Protein AF-A0A9J5WXI0-F1 (afdb_monomer_lite)

Secondary structure (DSSP, 8-state):
----------S---------------PPP-PPPP---HHHHTTTTS-HHHHHHHHHHHHHHHHHHHHTT--THHHHHHHH-

Foldseek 3Di:
DDDDDDDPPPDDPPPPLPPDDDDDDDDDQQDQDDDDPLCVVCPPVDDPVVSVVVVVVSVVSNVVNVVPPDDCVVVVVVVSD

Sequence (81 aa):
MGCTISVYQVGKKKKQKGIIPEVSIFVPSMHVPAQCDLQRTLKDVIPKDLADRLTSMRNQILLIAQDTDVSVIDELQKALE

Organism: Solanum commersonii (NCBI:txid4109)

Radius of gyration: 28.61 Å; chains: 1; bounding box: 55×25×84 Å

pLDDT: mean 73.61, std 15.21, range [40.06, 94.69]

Structure (mmCIF, N/CA/C/O backbone):
data_AF-A0A9J5WXI0-F1
#
_entry.id   AF-A0A9J5WXI0-F1
#
loop_
_atom_site.group_PDB
_atom_site.id
_atom_site.type_symbol
_atom_site.label_atom_id
_atom_site.label_alt_id
_atom_site.label_comp_id
_atom_site.label_asym_id
_atom_site.label_entity_id
_atom_site.label_seq_id
_atom_site.pdbx_PDB_ins_code
_atom_site.Cartn_x
_atom_site.Cartn_y
_atom_site.Cartn_z
_atom_site.occupancy
_atom_site.B_iso_or_equiv
_atom_site.auth_seq_id
_atom_site.auth_comp_id
_atom_site.auth_asym_id
_atom_site.auth_atom_id
_atom_site.pdbx_PDB_model_num
ATOM 1 N N . MET A 1 1 ? 33.494 -16.447 -63.465 1.00 55.44 1 MET A N 1
ATOM 2 C CA . MET A 1 1 ? 34.640 -15.519 -63.577 1.00 55.44 1 MET A CA 1
ATOM 3 C C . MET A 1 1 ? 34.119 -14.100 -63.454 1.00 55.44 1 MET A C 1
ATOM 5 O O . MET A 1 1 ? 33.145 -13.801 -64.128 1.00 55.44 1 MET A O 1
ATOM 9 N N . GLY A 1 2 ? 34.740 -13.271 -62.611 1.00 40.06 2 GLY A N 1
ATOM 10 C CA . GLY A 1 2 ? 34.452 -11.833 -62.532 1.00 40.06 2 GLY A CA 1
ATOM 11 C C . GLY A 1 2 ? 34.124 -11.338 -61.125 1.00 40.06 2 GLY A C 1
ATOM 12 O O . GLY A 1 2 ? 32.973 -11.061 -60.822 1.00 40.06 2 GLY A O 1
ATOM 13 N N . CYS A 1 3 ? 35.148 -11.251 -60.275 1.00 50.94 3 CYS A N 1
ATOM 14 C CA . CYS A 1 3 ? 35.117 -10.589 -58.974 1.00 50.94 3 CYS A CA 1
ATOM 15 C C . CYS A 1 3 ? 35.140 -9.063 -59.139 1.00 50.94 3 CYS A C 1
ATOM 17 O O . CYS A 1 3 ? 35.950 -8.560 -59.914 1.00 50.94 3 CYS A O 1
ATOM 19 N N . THR A 1 4 ? 34.396 -8.333 -58.306 1.00 54.28 4 THR A N 1
ATOM 20 C CA . THR A 1 4 ? 34.740 -6.949 -57.935 1.00 54.28 4 THR A CA 1
ATOM 21 C C . THR A 1 4 ? 34.514 -6.744 -56.438 1.00 54.28 4 THR A C 1
ATOM 23 O O . THR A 1 4 ? 33.412 -6.449 -55.984 1.00 54.28 4 THR A O 1
ATOM 26 N N . ILE A 1 5 ? 35.592 -6.932 -55.675 1.00 53.50 5 ILE A N 1
ATOM 27 C CA . ILE A 1 5 ? 35.771 -6.422 -54.312 1.00 53.50 5 ILE A CA 1
ATOM 28 C C . ILE A 1 5 ? 36.155 -4.943 -54.438 1.00 53.50 5 ILE A C 1
ATOM 30 O O . ILE A 1 5 ? 37.078 -4.616 -55.180 1.00 53.50 5 ILE A O 1
ATOM 34 N N . SER A 1 6 ? 35.451 -4.057 -53.737 1.00 49.38 6 SER A N 1
ATOM 35 C CA . SER A 1 6 ? 35.701 -2.607 -53.695 1.00 49.38 6 SER A CA 1
ATOM 36 C C . SER A 1 6 ? 34.841 -2.046 -52.551 1.00 49.38 6 SER A C 1
ATOM 38 O O . SER A 1 6 ? 33.641 -2.274 -52.561 1.00 49.38 6 SER A O 1
ATOM 40 N N . VAL A 1 7 ? 35.298 -1.399 -51.476 1.00 44.69 7 VAL A N 1
ATOM 41 C CA . VAL A 1 7 ? 36.596 -0.875 -51.039 1.00 44.69 7 VAL A CA 1
ATOM 42 C C . VAL A 1 7 ? 36.610 -1.000 -49.508 1.00 44.69 7 VAL A C 1
ATOM 44 O O . VAL A 1 7 ? 35.613 -0.704 -48.849 1.00 44.69 7 VAL A O 1
ATOM 47 N N . TYR A 1 8 ? 37.742 -1.390 -48.924 1.00 43.19 8 TYR A N 1
ATOM 48 C CA . TYR A 1 8 ? 38.006 -1.179 -47.503 1.00 43.19 8 TYR A CA 1
ATOM 49 C C . TYR A 1 8 ? 38.015 0.330 -47.207 1.00 43.19 8 TYR A C 1
ATOM 51 O O . TYR A 1 8 ? 39.011 1.002 -47.467 1.00 43.19 8 TYR A O 1
ATOM 59 N N . GLN A 1 9 ? 36.951 0.871 -46.609 1.00 44.66 9 GLN A N 1
ATOM 60 C CA . GLN A 1 9 ? 37.072 2.118 -45.851 1.00 44.66 9 GLN A CA 1
ATOM 61 C C . GLN A 1 9 ? 37.725 1.812 -44.497 1.00 44.66 9 GLN A C 1
ATOM 63 O O . GLN A 1 9 ? 37.080 1.664 -43.460 1.00 44.66 9 GLN A O 1
ATOM 68 N N . VAL A 1 10 ? 39.055 1.712 -44.519 1.00 48.09 10 VAL A N 1
ATOM 69 C CA . VAL A 1 10 ? 39.883 1.968 -43.341 1.00 48.09 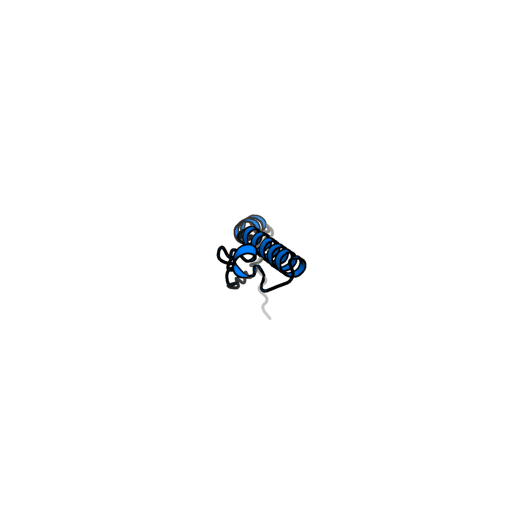10 VAL A CA 1
ATOM 70 C C . VAL A 1 10 ? 39.829 3.473 -43.095 1.00 48.09 10 VAL A C 1
ATOM 72 O O . VAL A 1 10 ? 40.430 4.252 -43.826 1.00 48.09 10 VAL A O 1
ATOM 75 N N . GLY A 1 11 ? 39.081 3.895 -42.080 1.00 45.53 11 GLY A N 1
ATOM 76 C CA . GLY A 1 11 ? 39.072 5.296 -41.670 1.00 45.53 11 GLY A CA 1
ATOM 77 C C . GLY A 1 11 ? 37.837 5.668 -40.872 1.00 45.53 11 GLY A C 1
ATOM 78 O O . GLY A 1 11 ? 36.831 6.068 -41.438 1.00 45.53 11 GLY A O 1
ATOM 79 N N . LYS A 1 12 ? 37.965 5.602 -39.542 1.00 47.12 12 LYS A N 1
ATOM 80 C CA . LYS A 1 12 ? 36.946 5.936 -38.534 1.00 47.12 12 LYS A CA 1
ATOM 81 C C . LYS A 1 12 ? 35.829 4.895 -38.458 1.00 47.12 12 LYS A C 1
ATOM 83 O O . LYS A 1 12 ? 34.746 5.063 -39.006 1.00 47.12 12 LYS A O 1
ATOM 88 N N . LYS A 1 13 ? 36.070 3.858 -37.646 1.00 48.44 13 LYS A N 1
ATOM 89 C CA . LYS A 1 13 ? 34.999 3.130 -36.958 1.00 48.44 13 LYS A CA 1
ATOM 90 C C . LYS A 1 13 ? 34.195 4.151 -36.140 1.00 48.44 13 LYS A C 1
ATOM 92 O O . LYS A 1 13 ? 34.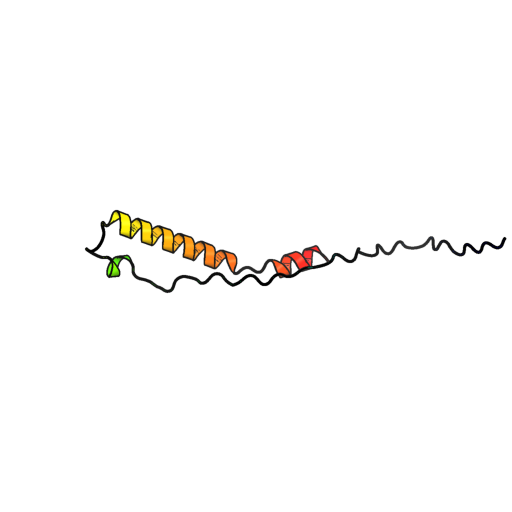440 4.318 -34.947 1.00 48.44 13 LYS A O 1
ATOM 97 N N . LYS A 1 14 ? 33.249 4.864 -36.760 1.00 53.84 14 LYS A N 1
ATOM 98 C CA . LYS A 1 14 ? 32.082 5.348 -36.029 1.00 53.84 14 LYS A CA 1
ATOM 99 C C . LYS A 1 14 ? 31.462 4.064 -35.519 1.00 53.84 14 LYS A C 1
ATOM 101 O O . LYS A 1 14 ? 30.921 3.302 -36.312 1.00 53.84 14 LYS A O 1
ATOM 106 N N . LYS A 1 15 ? 31.687 3.765 -34.237 1.00 56.47 15 LYS A N 1
ATOM 107 C CA . LYS A 1 15 ? 30.960 2.729 -33.516 1.00 56.47 15 LYS A CA 1
ATOM 108 C C . LYS A 1 15 ? 29.498 2.992 -33.864 1.00 56.47 15 LYS A C 1
ATOM 110 O O . LYS A 1 15 ? 28.947 3.982 -33.392 1.00 56.47 15 LYS A O 1
ATOM 115 N N . GLN A 1 16 ? 28.918 2.214 -34.777 1.00 56.91 16 GLN A N 1
ATOM 116 C CA . GLN A 1 16 ? 27.473 2.148 -34.882 1.00 56.91 16 GLN A CA 1
ATOM 117 C C . GLN A 1 16 ? 27.086 1.642 -33.505 1.00 56.91 16 GLN A C 1
ATOM 119 O O . GLN A 1 16 ? 27.332 0.480 -33.184 1.00 56.91 16 GLN A O 1
ATOM 124 N N . LYS A 1 17 ? 26.669 2.572 -32.638 1.00 60.62 17 LYS A N 1
ATOM 125 C CA . LYS A 1 17 ? 26.003 2.247 -31.388 1.00 60.62 17 LYS A CA 1
ATOM 126 C C . LYS A 1 17 ? 24.902 1.292 -31.829 1.00 60.62 17 LYS A C 1
ATOM 128 O O . LYS A 1 17 ? 24.068 1.679 -32.646 1.00 60.62 17 LYS A O 1
ATOM 133 N N . GLY A 1 18 ? 25.048 0.016 -31.472 1.00 62.47 18 GLY A N 1
ATOM 134 C CA . GLY A 1 18 ? 24.107 -1.014 -31.885 1.00 62.47 18 GLY A CA 1
ATOM 135 C C . GLY A 1 18 ? 22.710 -0.522 -31.542 1.00 62.47 18 GLY A C 1
ATOM 136 O O . GLY A 1 18 ? 22.519 0.060 -30.478 1.00 62.47 18 GLY A O 1
ATOM 137 N N . ILE A 1 19 ? 21.770 -0.668 -32.470 1.00 68.38 19 ILE A N 1
ATOM 138 C CA . ILE A 1 19 ? 20.371 -0.340 -32.210 1.00 68.38 19 ILE A CA 1
ATOM 139 C C . ILE A 1 19 ? 19.920 -1.315 -31.118 1.00 68.38 19 ILE A C 1
ATOM 141 O O . ILE A 1 19 ? 19.758 -2.504 -31.390 1.00 68.38 19 ILE A O 1
ATOM 145 N N . ILE A 1 20 ? 19.823 -0.838 -29.877 1.00 75.56 20 ILE A N 1
ATOM 146 C CA . ILE A 1 20 ? 19.297 -1.616 -28.756 1.00 75.56 20 ILE A CA 1
ATOM 147 C C . ILE A 1 20 ? 17.772 -1.498 -28.848 1.00 75.56 20 ILE A C 1
ATOM 149 O O . ILE A 1 20 ? 17.265 -0.379 -28.784 1.00 75.56 20 ILE A O 1
ATOM 153 N N . PRO A 1 21 ? 17.034 -2.601 -29.059 1.00 74.50 21 PRO A N 1
ATOM 154 C CA . PRO A 1 21 ? 15.581 -2.550 -29.080 1.00 74.50 21 PRO A CA 1
ATOM 155 C C . PRO A 1 21 ? 15.066 -2.247 -27.671 1.00 74.50 21 PRO A C 1
ATOM 157 O O . PRO A 1 21 ? 15.262 -3.033 -26.746 1.00 74.50 21 PRO A O 1
ATOM 160 N N . GLU A 1 22 ? 14.417 -1.097 -27.518 1.00 71.19 22 GLU A N 1
ATOM 161 C CA . GLU A 1 22 ? 13.733 -0.699 -26.293 1.00 71.19 22 GLU A CA 1
ATOM 162 C C . GLU A 1 22 ? 12.292 -1.225 -26.322 1.00 71.19 22 GLU A C 1
ATOM 164 O O . GLU A 1 22 ? 11.572 -1.045 -27.306 1.00 71.19 22 GLU A O 1
ATOM 169 N N . VAL A 1 23 ? 11.877 -1.907 -25.254 1.00 77.44 23 VAL A N 1
ATOM 170 C CA . VAL A 1 23 ? 10.510 -2.411 -25.086 1.00 77.44 23 VAL A CA 1
ATOM 171 C C . VAL A 1 23 ? 9.943 -1.783 -23.824 1.00 77.44 23 VAL A C 1
ATOM 173 O O . VAL A 1 23 ? 10.376 -2.109 -22.721 1.00 77.44 23 VAL A O 1
ATOM 176 N N . SER A 1 24 ? 8.975 -0.884 -23.983 1.00 73.56 24 SER A N 1
ATOM 177 C CA . SER A 1 24 ? 8.227 -0.323 -22.864 1.00 73.56 24 SER A CA 1
ATOM 178 C C . SER A 1 24 ? 6.994 -1.179 -22.579 1.00 73.56 24 SER A C 1
ATOM 180 O O . SER A 1 24 ? 6.297 -1.638 -23.485 1.00 73.56 24 SER A O 1
ATOM 182 N N . ILE A 1 25 ? 6.737 -1.427 -21.297 1.00 75.19 25 ILE A N 1
ATOM 183 C CA . ILE A 1 25 ? 5.561 -2.162 -20.834 1.00 75.19 25 ILE A CA 1
ATOM 184 C C . ILE A 1 25 ? 4.785 -1.224 -19.923 1.00 75.19 25 ILE A C 1
ATOM 186 O O . ILE A 1 25 ? 5.353 -0.613 -19.019 1.00 75.19 25 ILE A O 1
ATOM 190 N N . PHE A 1 26 ? 3.484 -1.104 -20.165 1.00 75.38 26 PHE A N 1
ATOM 191 C CA . PHE A 1 26 ? 2.610 -0.355 -19.278 1.00 75.38 26 PHE A CA 1
ATOM 192 C C . PHE A 1 26 ? 2.416 -1.134 -17.974 1.00 75.38 26 PHE A C 1
ATOM 194 O O . PHE A 1 26 ? 1.845 -2.226 -17.979 1.00 75.38 26 PHE A O 1
ATOM 201 N N . VAL A 1 27 ? 2.883 -0.565 -16.864 1.00 73.75 27 VAL A N 1
ATOM 202 C CA . VAL A 1 27 ? 2.642 -1.092 -15.519 1.00 73.75 27 VAL A CA 1
ATOM 203 C C . VAL A 1 27 ? 1.562 -0.229 -14.863 1.00 73.75 27 VAL A C 1
ATOM 205 O O . VAL A 1 27 ? 1.744 0.987 -14.778 1.00 73.75 27 VAL A O 1
ATOM 208 N N . PRO A 1 28 ? 0.433 -0.811 -14.418 1.00 76.44 28 PRO A N 1
ATOM 209 C CA . PRO A 1 28 ? -0.571 -0.075 -13.658 1.00 76.44 28 PRO A CA 1
ATOM 210 C C . PRO A 1 28 ? 0.046 0.556 -12.409 1.00 76.44 28 PRO A C 1
ATOM 212 O O . PRO A 1 28 ? 0.839 -0.084 -11.718 1.00 76.44 28 PRO A O 1
ATOM 215 N N . SER A 1 29 ? -0.338 1.794 -12.101 1.00 73.31 29 SER A N 1
ATOM 216 C CA . SER A 1 29 ? 0.138 2.474 -10.900 1.00 73.31 29 SER A CA 1
ATOM 217 C C . SER A 1 29 ? -0.368 1.784 -9.631 1.00 73.31 29 SER A C 1
ATOM 219 O O . SER A 1 29 ? -1.491 1.271 -9.567 1.00 73.31 29 SER A O 1
ATOM 221 N N . MET A 1 30 ? 0.474 1.768 -8.596 1.00 73.25 30 MET A N 1
ATOM 222 C CA . MET A 1 30 ? 0.082 1.260 -7.287 1.00 73.25 30 MET A CA 1
ATOM 223 C C . MET A 1 30 ? -0.875 2.263 -6.632 1.00 73.25 30 MET A C 1
ATOM 225 O O . MET A 1 30 ? -0.505 3.392 -6.329 1.00 73.25 30 MET A O 1
ATOM 229 N N . HIS A 1 31 ? -2.126 1.863 -6.401 1.00 73.00 31 HIS A N 1
ATOM 230 C CA . HIS A 1 31 ? -3.082 2.718 -5.702 1.00 73.00 31 HIS A CA 1
ATOM 231 C C . HIS A 1 31 ? -2.802 2.723 -4.196 1.00 73.00 31 HIS A C 1
ATOM 233 O O . HIS A 1 31 ? -2.892 1.692 -3.526 1.00 73.00 31 HIS A O 1
ATOM 239 N N . VAL A 1 32 ? -2.509 3.904 -3.653 1.00 72.94 32 VAL A N 1
ATOM 240 C CA . VAL A 1 32 ? -2.381 4.110 -2.208 1.00 72.94 32 VAL A CA 1
ATOM 241 C C . VAL A 1 32 ? -3.751 3.902 -1.542 1.00 72.94 32 VAL A C 1
ATOM 243 O O . VAL A 1 32 ? -4.737 4.497 -1.991 1.00 72.94 32 VAL A O 1
ATOM 246 N N . PRO A 1 33 ? -3.853 3.108 -0.458 1.00 73.56 33 PRO A N 1
ATOM 247 C CA . PRO A 1 33 ? -5.098 2.982 0.289 1.00 73.56 33 PRO A CA 1
ATOM 248 C C . PRO A 1 33 ? -5.581 4.354 0.775 1.00 73.56 33 PRO A C 1
ATOM 250 O O . PRO A 1 33 ? -4.816 5.097 1.398 1.00 73.56 33 PRO A O 1
ATOM 253 N N . ALA A 1 34 ? -6.858 4.671 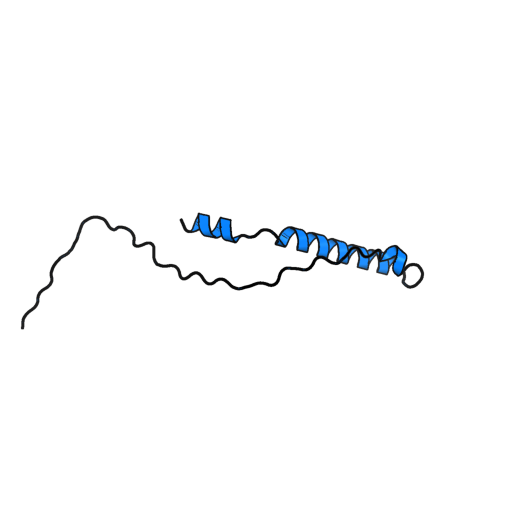0.535 1.00 78.19 34 ALA A N 1
ATOM 254 C CA . ALA A 1 34 ? -7.490 5.873 1.073 1.00 78.19 34 ALA A CA 1
ATOM 255 C C . ALA A 1 34 ? -7.307 5.957 2.601 1.00 78.19 34 ALA A C 1
ATOM 257 O O . ALA A 1 34 ? -7.072 4.951 3.279 1.00 78.19 34 ALA A O 1
ATOM 258 N N . GLN A 1 35 ? -7.392 7.165 3.164 1.00 79.94 35 GLN A N 1
ATOM 259 C CA . GLN A 1 35 ? -7.268 7.338 4.609 1.00 79.94 35 GLN A CA 1
ATOM 260 C C . GLN A 1 35 ? -8.395 6.575 5.324 1.00 79.94 35 GLN A C 1
ATOM 262 O O . GLN A 1 35 ? -9.549 6.995 5.324 1.00 79.94 35 GLN A O 1
ATOM 267 N N . CYS A 1 36 ? -8.045 5.446 5.940 1.00 79.56 36 CYS A N 1
ATOM 268 C CA . CYS A 1 36 ? -8.952 4.601 6.706 1.00 79.56 36 CYS A CA 1
ATOM 269 C C . CYS A 1 36 ? -8.504 4.579 8.169 1.00 79.56 36 CYS A C 1
ATOM 271 O O . CYS A 1 36 ? -7.405 4.117 8.480 1.00 79.56 36 CYS A O 1
ATOM 273 N N . ASP A 1 37 ? -9.359 5.054 9.073 1.00 84.44 37 ASP A N 1
ATOM 274 C CA . ASP A 1 37 ? -9.134 4.966 10.517 1.00 84.44 37 ASP A CA 1
ATOM 275 C C . ASP A 1 37 ? -9.610 3.598 11.034 1.00 84.44 37 ASP A C 1
ATOM 277 O O . ASP A 1 37 ? -10.738 3.428 11.512 1.00 84.44 37 ASP A O 1
ATOM 281 N N . LEU A 1 38 ? -8.750 2.590 10.860 1.00 85.50 38 LEU A N 1
ATOM 282 C CA . LEU A 1 38 ? -9.027 1.204 11.251 1.00 85.50 38 LEU A CA 1
ATOM 283 C C . LEU A 1 38 ? -9.208 1.058 12.763 1.00 85.50 38 LEU A C 1
ATOM 285 O O . LEU A 1 38 ? -10.044 0.269 13.196 1.00 85.50 38 LEU A O 1
ATOM 289 N N . GLN A 1 39 ? -8.470 1.837 13.559 1.00 85.56 39 GLN A N 1
ATOM 290 C CA . GLN A 1 39 ? -8.569 1.781 15.015 1.00 85.56 39 GLN A CA 1
ATOM 291 C C . GLN A 1 39 ? -9.930 2.264 15.502 1.00 85.56 39 GLN A C 1
ATOM 293 O O . GLN A 1 39 ? -10.518 1.625 16.370 1.00 85.56 39 GLN A O 1
ATOM 298 N N . ARG A 1 40 ? -10.459 3.350 14.929 1.00 88.12 40 ARG A N 1
ATOM 299 C CA . ARG A 1 40 ? -11.811 3.818 15.249 1.00 88.12 40 ARG A CA 1
ATOM 300 C C . ARG A 1 40 ? -12.887 2.882 14.714 1.00 88.12 40 ARG A C 1
ATOM 302 O O . ARG A 1 40 ? -13.863 2.630 15.411 1.00 88.12 40 ARG A O 1
ATOM 309 N N . THR A 1 41 ? -12.725 2.393 13.487 1.00 88.50 41 THR A N 1
ATOM 310 C CA . THR A 1 41 ? -13.764 1.610 12.797 1.00 88.50 41 THR A CA 1
ATOM 311 C C . THR A 1 41 ? -13.930 0.215 13.395 1.00 88.50 41 THR A C 1
ATOM 313 O O . THR A 1 41 ? -15.046 -0.287 13.480 1.00 88.50 41 THR A O 1
ATOM 316 N N . LEU A 1 42 ? -12.832 -0.412 13.819 1.00 89.94 42 LEU A N 1
ATOM 317 C CA . LEU A 1 42 ? -12.819 -1.781 14.345 1.00 89.94 42 LEU A CA 1
ATOM 318 C C . LEU A 1 42 ? -12.728 -1.822 15.874 1.00 89.94 42 LEU A C 1
ATOM 320 O O . LEU A 1 42 ? -12.539 -2.893 16.459 1.00 89.94 42 LEU A O 1
ATOM 324 N N . LYS A 1 43 ? -12.857 -0.660 16.524 1.00 87.88 43 LYS A N 1
ATOM 325 C CA . LYS A 1 43 ? -12.843 -0.547 17.977 1.00 87.88 43 LYS A CA 1
ATOM 326 C C . LYS A 1 43 ? -13.914 -1.462 18.568 1.00 87.88 43 LYS A C 1
ATOM 328 O O . LYS A 1 43 ? -15.055 -1.441 18.121 1.00 87.88 43 LYS A O 1
ATOM 333 N N . ASP A 1 44 ? -13.528 -2.271 19.548 1.00 89.88 44 ASP A N 1
ATOM 334 C CA . ASP A 1 44 ? -14.402 -3.211 20.266 1.00 89.88 44 ASP A CA 1
ATOM 335 C C . ASP A 1 44 ? -14.992 -4.355 19.404 1.00 89.88 44 ASP A C 1
ATOM 337 O O . ASP A 1 44 ? -15.654 -5.242 19.938 1.00 89.88 44 ASP A O 1
ATOM 341 N N . VAL A 1 45 ? -14.705 -4.393 18.094 1.00 94.50 45 VAL A N 1
ATOM 342 C CA . VAL A 1 45 ? -15.087 -5.486 17.177 1.00 94.50 45 VAL A CA 1
ATOM 343 C C . VAL A 1 45 ? -13.998 -6.555 17.116 1.00 94.50 45 VAL A C 1
ATOM 345 O O . VAL A 1 45 ? -14.293 -7.743 16.994 1.00 94.50 45 VAL A O 1
ATOM 348 N N . ILE A 1 46 ? -12.732 -6.141 17.202 1.00 93.06 46 ILE A N 1
ATOM 349 C CA . ILE A 1 46 ? -11.576 -7.038 17.140 1.00 93.06 46 ILE A CA 1
ATOM 350 C C . ILE A 1 46 ? -10.631 -6.832 18.328 1.00 93.06 46 ILE A C 1
ATOM 352 O O . ILE A 1 46 ? -10.585 -5.741 18.904 1.00 93.06 46 ILE A O 1
ATOM 356 N N . PRO A 1 47 ? -9.819 -7.848 18.678 1.00 94.56 47 PRO A N 1
ATOM 357 C CA . PRO A 1 47 ? -8.744 -7.678 19.644 1.00 94.56 47 PRO A CA 1
ATOM 358 C C . PRO A 1 47 ? -7.781 -6.565 19.220 1.00 94.56 47 PRO A C 1
ATOM 360 O O . PRO A 1 47 ? -7.437 -6.438 18.044 1.00 94.56 47 PRO A O 1
ATOM 363 N N . LYS A 1 48 ? -7.292 -5.799 20.198 1.00 90.75 48 LYS A N 1
ATOM 364 C CA . LYS A 1 48 ? -6.385 -4.666 19.966 1.00 90.75 48 LYS A CA 1
ATOM 365 C C . LYS A 1 48 ? -5.134 -5.051 19.164 1.00 90.75 48 LYS A C 1
ATOM 367 O O . LYS A 1 48 ? -4.781 -4.349 18.227 1.00 90.75 48 LYS A O 1
ATOM 372 N N . ASP A 1 49 ? -4.526 -6.195 19.480 1.00 93.19 49 ASP A N 1
ATOM 373 C CA . ASP A 1 49 ? -3.344 -6.705 18.766 1.00 93.19 49 ASP A CA 1
ATOM 374 C C . ASP A 1 49 ? -3.597 -6.876 17.256 1.00 93.19 49 ASP A C 1
ATOM 376 O O . ASP A 1 49 ? -2.757 -6.527 16.425 1.00 93.19 49 ASP A O 1
ATOM 380 N N . LEU A 1 50 ? -4.800 -7.331 16.884 1.00 93.75 50 LEU A N 1
ATOM 381 C CA . LEU A 1 50 ? -5.181 -7.473 15.482 1.00 93.75 50 LEU A CA 1
ATOM 382 C C . LEU A 1 50 ? -5.346 -6.104 14.808 1.00 93.75 50 LEU A C 1
ATOM 384 O O . LEU A 1 50 ? -4.882 -5.922 13.682 1.00 93.75 50 LEU A O 1
ATOM 388 N N . ALA A 1 51 ? -5.957 -5.132 15.492 1.00 91.62 51 ALA A N 1
ATOM 389 C CA . ALA A 1 51 ? -6.090 -3.764 14.984 1.00 91.62 51 ALA A CA 1
ATOM 390 C C . ALA A 1 51 ? -4.718 -3.098 14.768 1.00 91.62 51 ALA A C 1
ATOM 392 O O . ALA A 1 51 ? -4.493 -2.441 13.745 1.00 91.62 51 ALA A O 1
ATOM 393 N N . ASP A 1 52 ? -3.782 -3.314 15.692 1.00 91.62 52 ASP A N 1
ATOM 394 C CA . ASP A 1 52 ? -2.418 -2.792 15.611 1.00 91.62 52 ASP A CA 1
ATOM 395 C C . ASP A 1 52 ? -1.644 -3.438 14.447 1.00 91.62 52 ASP A C 1
ATOM 397 O O . ASP A 1 52 ? -1.007 -2.737 13.654 1.00 91.62 52 ASP A O 1
ATOM 401 N N . ARG A 1 53 ? -1.777 -4.757 14.250 1.00 94.69 53 ARG A N 1
ATOM 402 C CA . ARG A 1 53 ? -1.209 -5.473 13.092 1.00 94.69 53 ARG A CA 1
ATOM 403 C C . ARG A 1 53 ? -1.763 -4.984 11.755 1.00 94.69 53 ARG A C 1
ATOM 405 O O . ARG A 1 53 ? -0.991 -4.779 10.819 1.00 94.69 53 ARG A O 1
ATOM 412 N N . LEU A 1 54 ? -3.076 -4.777 11.656 1.00 92.06 54 LEU A N 1
ATOM 413 C CA . LEU A 1 54 ? -3.713 -4.233 10.451 1.00 92.06 54 LEU A CA 1
ATOM 414 C C . LEU A 1 54 ? -3.209 -2.819 10.141 1.00 92.06 54 LEU A C 1
ATOM 416 O O . LEU A 1 54 ? -2.890 -2.508 8.993 1.00 92.06 54 LEU A O 1
ATOM 420 N N . THR A 1 55 ? -3.069 -1.990 11.173 1.00 90.62 55 THR A N 1
ATOM 421 C CA . THR A 1 55 ? -2.523 -0.633 11.049 1.00 90.62 55 THR A CA 1
ATOM 422 C C . THR A 1 55 ? -1.069 -0.663 10.569 1.00 90.62 55 THR A C 1
ATOM 424 O O . THR A 1 55 ? -0.702 0.087 9.664 1.00 90.62 55 THR A O 1
ATOM 427 N N . SER A 1 56 ? -0.256 -1.572 11.112 1.00 92.38 56 SER A N 1
ATOM 428 C CA . SER A 1 56 ? 1.132 -1.781 10.687 1.00 92.38 56 SER A CA 1
ATOM 429 C C . SER A 1 56 ? 1.230 -2.182 9.210 1.00 92.38 56 SER A C 1
ATOM 431 O O . SER A 1 56 ? 1.949 -1.533 8.450 1.00 92.38 56 SER A O 1
ATOM 433 N N . MET A 1 57 ? 0.447 -3.173 8.765 1.00 91.56 57 MET A N 1
ATOM 434 C CA . MET A 1 57 ? 0.409 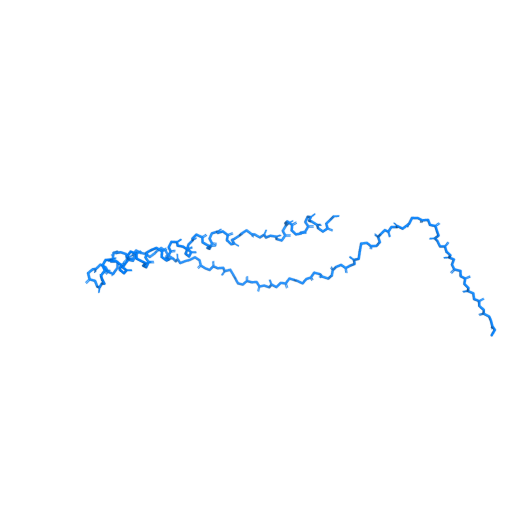-3.582 7.353 1.00 91.56 57 MET A CA 1
ATOM 435 C C . MET A 1 57 ? -0.001 -2.432 6.430 1.00 91.56 57 MET A C 1
ATOM 437 O O . MET A 1 57 ? 0.639 -2.203 5.405 1.00 91.56 57 MET A O 1
ATOM 441 N N . ARG A 1 58 ? -1.028 -1.663 6.807 1.00 88.88 58 ARG A N 1
ATOM 442 C CA . ARG A 1 58 ? -1.466 -0.490 6.039 1.00 88.88 58 ARG A CA 1
ATOM 443 C C . ARG A 1 58 ? -0.346 0.540 5.893 1.00 88.88 58 ARG A C 1
ATOM 445 O O . ARG A 1 58 ? -0.170 1.092 4.811 1.00 88.88 58 ARG A O 1
ATOM 452 N N . ASN A 1 59 ? 0.415 0.790 6.955 1.00 90.06 59 ASN A N 1
ATOM 453 C CA . ASN A 1 59 ? 1.533 1.731 6.913 1.00 90.06 59 ASN A CA 1
ATOM 454 C C . ASN A 1 59 ? 2.679 1.223 6.025 1.00 90.06 59 ASN A C 1
ATOM 456 O O . ASN A 1 59 ? 3.265 2.017 5.298 1.00 90.06 59 ASN A O 1
ATOM 460 N N . GLN A 1 60 ? 2.959 -0.082 6.018 1.00 90.75 60 GLN A N 1
ATOM 461 C CA . GLN A 1 60 ? 3.950 -0.673 5.109 1.00 90.75 60 GLN A CA 1
ATOM 462 C C . GLN A 1 60 ? 3.537 -0.529 3.639 1.00 90.75 60 GLN A C 1
ATOM 464 O O . GLN A 1 60 ? 4.341 -0.094 2.822 1.00 90.75 60 GLN A O 1
ATOM 469 N N . ILE A 1 61 ? 2.275 -0.826 3.310 1.00 88.00 61 ILE A N 1
ATOM 470 C CA . ILE A 1 61 ? 1.736 -0.644 1.951 1.00 88.00 61 ILE A CA 1
ATOM 471 C C . ILE A 1 61 ? 1.852 0.822 1.521 1.00 88.00 61 ILE A C 1
ATOM 473 O O . ILE A 1 61 ? 2.263 1.107 0.401 1.00 88.00 61 ILE A O 1
ATOM 477 N N . LEU A 1 62 ? 1.512 1.750 2.419 1.00 86.56 62 LEU A N 1
ATOM 478 C CA . LEU A 1 62 ? 1.594 3.186 2.171 1.00 86.56 62 LEU A CA 1
ATOM 479 C C . LEU A 1 62 ? 3.034 3.652 1.897 1.00 86.56 62 LEU A C 1
ATOM 481 O O . LEU A 1 62 ? 3.227 4.518 1.050 1.00 86.56 62 LEU A O 1
ATOM 485 N N . LEU A 1 63 ? 4.027 3.103 2.600 1.00 86.75 63 LEU A N 1
ATOM 486 C CA . LEU A 1 63 ? 5.441 3.414 2.365 1.00 86.75 63 LEU A CA 1
ATOM 487 C C . LEU A 1 63 ? 5.900 2.902 0.993 1.00 86.75 63 LEU A C 1
ATOM 489 O O . LEU A 1 63 ? 6.417 3.677 0.200 1.00 86.75 63 LEU A O 1
ATOM 493 N N . ILE A 1 64 ? 5.617 1.635 0.677 1.00 85.38 64 ILE A N 1
ATOM 494 C CA . ILE A 1 64 ? 6.001 1.022 -0.607 1.00 85.38 64 ILE A CA 1
ATOM 495 C C . ILE A 1 64 ? 5.365 1.763 -1.789 1.00 85.38 64 ILE A C 1
ATOM 497 O O . ILE A 1 64 ? 6.018 1.989 -2.808 1.00 85.38 64 ILE A O 1
ATOM 501 N N . ALA A 1 65 ? 4.098 2.159 -1.654 1.00 82.19 65 ALA A N 1
ATOM 502 C CA . ALA A 1 65 ? 3.401 2.890 -2.701 1.00 82.19 65 ALA A CA 1
ATOM 503 C C . ALA A 1 65 ? 4.045 4.255 -2.990 1.00 82.19 65 ALA A C 1
ATOM 505 O O . 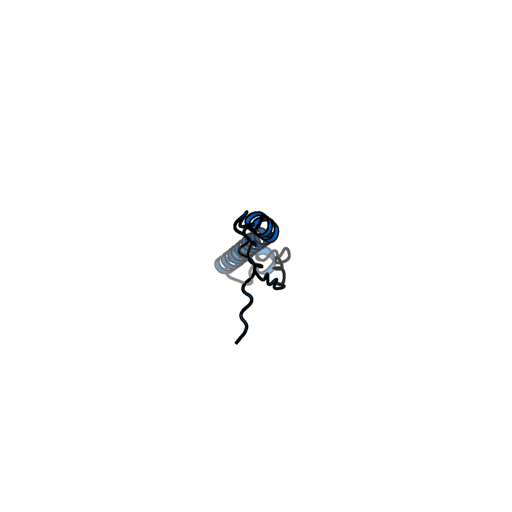ALA A 1 65 ? 4.168 4.614 -4.151 1.00 82.19 65 ALA A O 1
ATOM 506 N N . GLN A 1 66 ? 4.506 4.977 -1.961 1.00 79.56 66 GLN A N 1
ATOM 507 C CA . GLN A 1 66 ? 5.191 6.266 -2.134 1.00 79.56 66 GLN A CA 1
ATOM 508 C C . GLN A 1 66 ? 6.577 6.125 -2.779 1.00 79.56 66 GLN A C 1
ATOM 510 O O . GLN A 1 66 ? 6.976 6.988 -3.555 1.00 79.56 66 GLN A O 1
ATOM 515 N N . ASP A 1 67 ? 7.303 5.042 -2.488 1.00 75.44 67 ASP A N 1
ATOM 516 C CA . ASP A 1 67 ? 8.641 4.811 -3.050 1.00 75.44 67 ASP A CA 1
ATOM 517 C C . ASP A 1 67 ? 8.604 4.385 -4.532 1.00 75.44 67 ASP A C 1
ATOM 519 O O . ASP A 1 67 ? 9.576 4.573 -5.262 1.00 75.44 67 ASP A O 1
ATOM 523 N N . THR A 1 68 ? 7.488 3.813 -4.997 1.00 70.19 68 THR A N 1
ATOM 524 C CA . THR A 1 68 ? 7.368 3.244 -6.355 1.00 70.19 68 THR A CA 1
ATOM 525 C C . THR A 1 68 ? 7.025 4.293 -7.425 1.00 70.19 68 THR A C 1
ATOM 527 O O . THR A 1 68 ? 7.153 4.021 -8.617 1.00 70.19 68 THR A O 1
ATOM 530 N N . ASP A 1 69 ? 6.649 5.512 -7.033 1.00 63.75 69 ASP A N 1
ATOM 531 C CA . ASP A 1 69 ? 6.287 6.594 -7.963 1.00 63.75 69 ASP A CA 1
ATOM 532 C C . ASP A 1 69 ? 7.497 7.202 -8.711 1.00 63.75 69 ASP A C 1
ATOM 534 O O . ASP A 1 69 ? 7.338 8.074 -9.572 1.00 63.75 69 ASP A O 1
ATOM 538 N N . VAL A 1 70 ? 8.723 6.749 -8.423 1.00 62.97 70 VAL A N 1
ATOM 539 C CA . VAL A 1 70 ? 9.942 7.232 -9.082 1.00 62.97 70 VAL A CA 1
ATOM 540 C C . VAL A 1 70 ? 10.152 6.497 -10.410 1.00 62.97 70 VAL A C 1
ATOM 542 O O . VAL A 1 70 ? 10.592 5.350 -10.461 1.00 62.97 70 VAL A O 1
ATOM 545 N N . SER A 1 71 ? 9.845 7.178 -11.516 1.00 64.25 71 SER A N 1
ATOM 546 C CA . SER A 1 71 ? 10.135 6.697 -12.871 1.00 64.25 71 SER A CA 1
ATOM 547 C C . SER A 1 71 ? 11.649 6.573 -13.096 1.00 64.25 71 SER A C 1
ATOM 549 O O . SER A 1 71 ? 12.355 7.573 -13.192 1.00 64.25 71 SER A O 1
ATOM 551 N N . VAL A 1 72 ? 12.147 5.342 -13.240 1.00 65.06 72 VAL A N 1
ATOM 552 C CA . VAL A 1 72 ? 13.563 5.036 -13.557 1.00 65.06 72 VAL A CA 1
ATOM 553 C C . VAL A 1 72 ? 13.879 5.258 -15.050 1.00 65.06 72 VAL A C 1
ATOM 555 O O . VAL A 1 72 ? 15.013 5.094 -15.497 1.00 65.06 72 VAL A O 1
ATOM 558 N N . ILE A 1 73 ? 12.877 5.633 -15.853 1.00 67.31 73 ILE A N 1
ATOM 559 C CA . ILE A 1 73 ? 13.002 5.777 -17.312 1.00 67.31 73 ILE A CA 1
ATOM 560 C C . ILE A 1 73 ? 14.022 6.866 -17.671 1.00 67.31 73 ILE A C 1
ATOM 562 O O . ILE A 1 73 ? 14.865 6.641 -18.536 1.00 67.31 73 ILE A O 1
ATOM 566 N N . ASP A 1 74 ? 14.022 7.994 -16.958 1.00 70.75 74 ASP A N 1
ATOM 567 C CA . ASP A 1 74 ? 14.950 9.101 -17.228 1.00 70.75 74 ASP A CA 1
ATOM 568 C C . ASP A 1 74 ? 16.410 8.723 -16.908 1.00 70.75 74 ASP A C 1
ATOM 570 O O . ASP A 1 74 ? 17.342 9.111 -17.619 1.00 70.75 74 ASP A O 1
ATOM 574 N N . GLU A 1 75 ? 16.629 7.918 -15.861 1.00 69.62 75 GLU A N 1
ATOM 575 C CA . GLU A 1 75 ? 17.957 7.401 -15.504 1.00 69.62 75 GLU A CA 1
ATOM 576 C C . GLU A 1 75 ? 18.461 6.374 -16.524 1.00 69.62 75 GLU A C 1
ATOM 578 O O . GLU A 1 75 ? 19.633 6.410 -16.914 1.00 69.62 75 GLU A O 1
ATOM 583 N N . LEU A 1 76 ? 17.574 5.495 -17.001 1.00 66.94 76 LEU A N 1
ATOM 584 C CA . LEU A 1 76 ? 17.875 4.534 -18.062 1.00 66.94 76 LEU A CA 1
ATOM 585 C C . LEU A 1 76 ? 18.223 5.236 -19.376 1.00 66.94 76 LEU A C 1
ATOM 587 O O . LEU A 1 76 ? 19.221 4.883 -20.007 1.00 66.94 76 LEU A O 1
ATOM 591 N N . GLN A 1 77 ? 17.454 6.252 -19.767 1.00 69.81 77 GLN A N 1
ATOM 592 C CA . GLN A 1 77 ? 17.700 7.011 -20.990 1.00 69.81 77 GLN A CA 1
ATOM 593 C C . GLN A 1 77 ? 19.072 7.699 -20.947 1.00 69.81 77 GLN A C 1
ATOM 595 O O . GLN A 1 77 ? 19.840 7.607 -21.904 1.00 69.81 77 GLN A O 1
ATOM 600 N N . LYS A 1 78 ? 19.437 8.288 -19.803 1.00 75.69 78 LYS A N 1
ATOM 601 C CA . LYS A 1 78 ? 20.754 8.905 -19.589 1.00 75.69 78 LYS A CA 1
ATOM 602 C C . LYS A 1 78 ? 21.916 7.904 -19.637 1.00 75.69 78 LYS A C 1
ATOM 604 O O . LYS A 1 78 ? 23.012 8.272 -20.047 1.00 75.69 78 LYS A O 1
ATOM 609 N N . ALA A 1 79 ? 21.712 6.659 -19.207 1.00 68.94 79 ALA A N 1
ATOM 610 C CA . ALA A 1 79 ? 22.746 5.619 -19.241 1.00 68.94 79 ALA A CA 1
ATOM 611 C C . ALA A 1 79 ? 22.999 5.051 -20.653 1.00 68.94 79 ALA A C 1
ATOM 613 O O . ALA A 1 79 ? 24.044 4.440 -20.890 1.00 68.94 79 ALA A O 1
ATOM 614 N N . LEU A 1 80 ? 22.045 5.222 -21.574 1.00 66.06 80 LEU A N 1
ATOM 615 C CA . LEU A 1 80 ? 22.126 4.749 -22.960 1.00 66.06 80 LEU A CA 1
ATOM 616 C C . LEU A 1 80 ? 22.746 5.782 -23.930 1.00 66.06 80 LEU A C 1
ATOM 618 O O . LEU A 1 80 ? 23.157 5.407 -25.038 1.00 66.06 80 LEU A O 1
ATOM 622 N N . GLU A 1 81 ? 22.844 7.058 -23.535 1.00 62.19 81 GLU A N 1
ATOM 623 C CA . GLU A 1 81 ? 23.524 8.142 -24.277 1.00 62.19 81 GLU A CA 1
ATOM 624 C C . GLU A 1 81 ? 25.058 8.081 -24.183 1.00 62.19 81 GLU A C 1
ATOM 626 O O . GLU A 1 81 ? 25.710 8.271 -25.246 1.00 62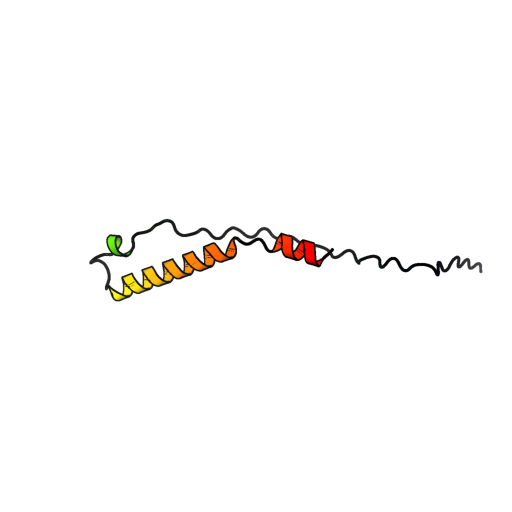.19 81 GLU A O 1
#